Protein AF-A0A3R7C8C0-F1 (afdb_monomer_lite)

Sequence (73 aa):
LVGVVSWGLGCGDLNKPGVYGRLSSARSFIEPYLKKKNLRVPYLVGEDVEASEEVVADDVVDSDVVSALEGGN

Structure (mmCIF, N/CA/C/O backbone):
data_AF-A0A3R7C8C0-F1
#
_entry.id   AF-A0A3R7C8C0-F1
#
loop_
_atom_site.group_PDB
_atom_site.id
_atom_site.type_symbol
_atom_site.label_atom_id
_atom_site.label_alt_id
_atom_site.label_comp_id
_atom_site.label_asym_id
_atom_site.label_entity_id
_atom_site.label_seq_id
_atom_site.pdbx_PDB_ins_code
_atom_site.Cartn_x
_atom_site.Cartn_y
_atom_site.Cartn_z
_atom_site.occupancy
_atom_site.B_iso_or_equiv
_atom_site.auth_seq_id
_atom_site.auth_comp_id
_atom_site.auth_asym_id
_atom_site.auth_atom_id
_atom_site.pdbx_PDB_model_num
ATOM 1 N N . LEU A 1 1 ? -9.427 -3.657 -4.024 1.00 80.56 1 LEU A N 1
ATOM 2 C CA . LEU A 1 1 ? -8.095 -3.003 -4.075 1.00 80.56 1 LEU A CA 1
ATOM 3 C C . LEU A 1 1 ? -7.064 -3.927 -3.427 1.00 80.56 1 LEU A C 1
ATOM 5 O O . LEU A 1 1 ? -7.372 -4.478 -2.380 1.00 80.56 1 LEU A O 1
ATOM 9 N N . VAL A 1 2 ? -5.887 -4.118 -4.037 1.00 90.69 2 VAL A N 1
ATOM 10 C CA . VAL A 1 2 ? -4.868 -5.087 -3.563 1.00 90.69 2 VAL A CA 1
ATOM 11 C C . VAL A 1 2 ? -3.631 -4.437 -2.928 1.00 90.69 2 VAL A C 1
ATOM 13 O O . VAL A 1 2 ? -3.050 -5.005 -2.002 1.00 90.69 2 VAL A O 1
ATOM 16 N N . GLY A 1 3 ? -3.256 -3.231 -3.368 1.00 94.00 3 GLY A N 1
ATOM 17 C CA . GLY A 1 3 ? -2.090 -2.500 -2.869 1.00 94.00 3 GLY A CA 1
ATOM 18 C C . GLY A 1 3 ? -2.227 -0.978 -3.002 1.00 94.00 3 GLY A C 1
ATOM 19 O O . GLY A 1 3 ? -3.034 -0.510 -3.804 1.00 94.00 3 GLY A O 1
ATOM 20 N N . VAL A 1 4 ? -1.446 -0.221 -2.222 1.00 96.00 4 VAL A N 1
ATOM 21 C CA . VAL A 1 4 ? -1.199 1.224 -2.423 1.00 96.00 4 VAL A CA 1
ATOM 22 C C . VAL A 1 4 ? 0.256 1.398 -2.848 1.00 96.00 4 VAL A C 1
ATOM 24 O O . VAL A 1 4 ? 1.124 0.669 -2.365 1.00 96.00 4 VAL A O 1
ATOM 27 N N . VAL A 1 5 ? 0.530 2.337 -3.756 1.00 95.88 5 VAL A N 1
ATOM 28 C CA . 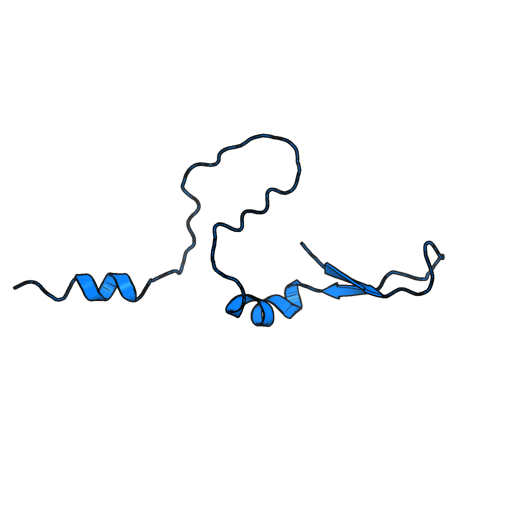VAL A 1 5 ? 1.903 2.686 -4.155 1.00 95.88 5 VAL A CA 1
ATOM 29 C C . VAL A 1 5 ? 2.703 3.079 -2.912 1.00 95.88 5 VAL A C 1
ATOM 31 O O . VAL A 1 5 ? 2.244 3.902 -2.123 1.00 95.88 5 VAL A O 1
ATOM 34 N N . SER A 1 6 ? 3.883 2.485 -2.734 1.00 96.19 6 SER A N 1
ATOM 35 C CA . SER A 1 6 ? 4.804 2.857 -1.661 1.00 96.19 6 SER A CA 1
ATOM 36 C C . SER A 1 6 ? 5.967 3.672 -2.222 1.00 96.19 6 SER A C 1
ATOM 38 O O . SER A 1 6 ? 6.059 4.865 -1.951 1.00 96.19 6 SER A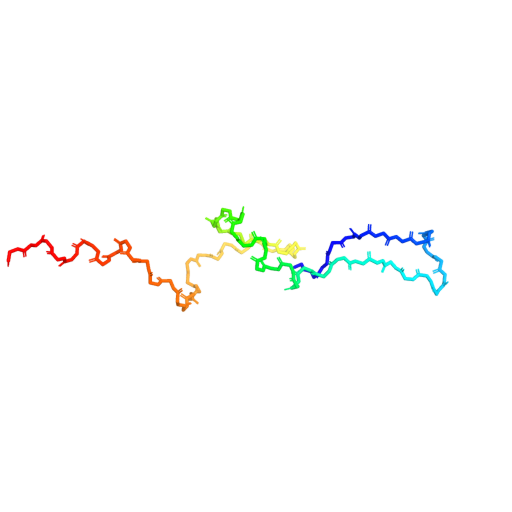 O 1
ATOM 40 N N . TRP A 1 7 ? 6.822 3.053 -3.038 1.00 96.56 7 TRP A N 1
ATOM 41 C CA . TRP A 1 7 ? 7.976 3.706 -3.666 1.00 96.56 7 TRP A CA 1
ATOM 42 C C . TRP A 1 7 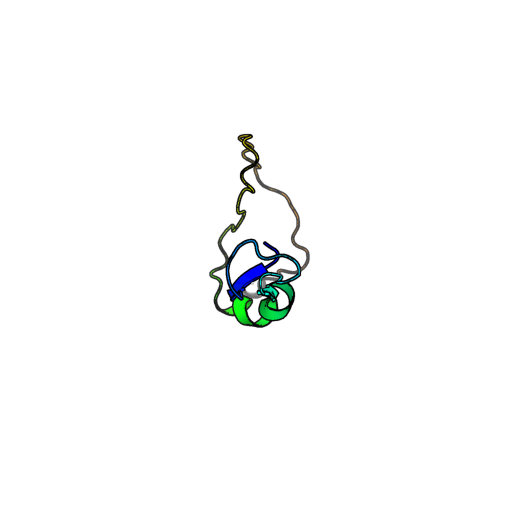? 8.480 2.907 -4.879 1.00 96.56 7 TRP A C 1
ATOM 44 O O . TRP A 1 7 ? 7.981 1.823 -5.183 1.00 96.56 7 TRP A O 1
ATOM 54 N N . GLY A 1 8 ? 9.484 3.437 -5.578 1.00 96.19 8 GLY A N 1
ATOM 55 C CA . GLY A 1 8 ? 10.196 2.750 -6.658 1.00 96.19 8 GLY A CA 1
ATOM 56 C C . GLY A 1 8 ? 11.556 3.395 -6.937 1.00 96.19 8 GLY A C 1
ATOM 57 O O . GLY A 1 8 ? 11.793 4.538 -6.546 1.00 96.19 8 GLY A O 1
ATOM 58 N N . LEU A 1 9 ? 12.456 2.657 -7.594 1.00 96.06 9 LEU A N 1
ATOM 59 C CA . LEU A 1 9 ? 13.732 3.184 -8.095 1.00 96.06 9 LEU A CA 1
ATOM 60 C C . LEU A 1 9 ? 13.591 3.518 -9.580 1.00 96.06 9 LEU A C 1
ATOM 62 O O . LEU A 1 9 ? 13.619 2.617 -10.415 1.00 96.06 9 LEU A O 1
ATOM 66 N N . GLY A 1 10 ? 13.470 4.807 -9.900 1.00 93.25 10 GLY A N 1
ATOM 67 C CA . GLY A 1 10 ? 13.227 5.255 -11.273 1.00 93.25 10 GLY A CA 1
ATOM 68 C C . GLY A 1 10 ? 11.811 4.921 -11.760 1.00 93.25 10 GLY A C 1
ATOM 69 O O . GLY A 1 10 ? 10.900 4.714 -10.957 1.00 93.25 10 GLY A O 1
ATOM 70 N N . CYS A 1 11 ? 11.615 4.897 -13.080 1.00 94.00 11 CYS A N 1
ATOM 71 C CA . CYS A 1 11 ? 10.332 4.587 -13.712 1.00 94.00 11 CYS A CA 1
ATOM 72 C C . CYS A 1 11 ? 10.562 3.832 -15.027 1.00 94.00 11 CYS A C 1
ATOM 74 O O . CYS A 1 11 ? 11.321 4.297 -15.870 1.00 94.00 11 CYS A O 1
ATOM 76 N N . GLY A 1 12 ? 9.910 2.678 -15.200 1.00 93.19 12 GLY A N 1
ATOM 77 C CA . GLY A 1 12 ? 10.007 1.872 -16.426 1.00 93.19 12 GLY A CA 1
ATOM 78 C C . GLY A 1 12 ? 11.333 1.123 -16.612 1.00 93.19 12 GLY A C 1
ATOM 79 O O . GLY A 1 12 ? 11.554 0.535 -17.667 1.00 93.19 12 GLY A O 1
ATOM 80 N N . ASP A 1 13 ? 12.201 1.123 -15.600 1.00 95.75 13 ASP A N 1
ATOM 81 C CA . ASP A 1 13 ? 13.496 0.450 -15.647 1.00 95.75 13 ASP A CA 1
ATOM 82 C C . ASP A 1 13 ? 13.347 -1.078 -15.580 1.00 95.75 13 ASP A C 1
ATOM 84 O O . ASP A 1 13 ? 12.665 -1.632 -14.710 1.00 95.75 13 ASP A O 1
ATOM 88 N N . LEU A 1 14 ? 14.058 -1.782 -16.466 1.00 97.06 14 LEU A N 1
ATOM 89 C CA . LEU A 1 14 ? 14.098 -3.242 -16.458 1.00 97.06 14 LEU A CA 1
ATOM 90 C C . LEU A 1 14 ? 14.679 -3.760 -15.134 1.00 97.06 14 LEU A C 1
ATOM 92 O O . LEU A 1 14 ? 15.668 -3.234 -14.622 1.00 97.06 14 LEU A O 1
ATOM 96 N N . ASN A 1 15 ? 14.081 -4.827 -14.599 1.00 96.31 15 ASN A N 1
ATOM 97 C CA . ASN A 1 15 ? 14.467 -5.466 -13.335 1.00 96.31 15 ASN A CA 1
ATOM 98 C C . ASN A 1 15 ? 14.364 -4.567 -12.087 1.00 96.31 15 ASN A C 1
ATOM 100 O O . ASN A 1 15 ? 14.861 -4.948 -11.027 1.00 96.31 15 ASN A O 1
ATOM 104 N N . LYS A 1 16 ? 13.699 -3.408 -12.170 1.00 96.69 16 LYS A N 1
ATOM 105 C CA . LYS A 1 16 ? 13.400 -2.551 -11.014 1.00 96.69 16 LYS A CA 1
ATOM 106 C C . LYS A 1 16 ? 11.886 -2.491 -10.785 1.00 96.69 16 LYS A C 1
ATOM 108 O O . LYS A 1 16 ? 11.218 -1.605 -11.317 1.00 96.69 16 LYS A O 1
ATOM 113 N N . PRO A 1 17 ? 11.310 -3.445 -10.032 1.00 95.94 17 PRO A N 1
ATOM 114 C CA . PRO A 1 17 ? 9.877 -3.450 -9.777 1.00 95.94 17 PRO A CA 1
ATOM 115 C C . PRO A 1 17 ? 9.469 -2.282 -8.869 1.00 95.94 17 PRO A C 1
ATOM 117 O O . PRO A 1 17 ? 10.229 -1.843 -8.004 1.00 95.94 17 PRO A O 1
ATOM 120 N N . GLY A 1 18 ? 8.232 -1.812 -9.033 1.00 96.06 18 GLY A N 1
ATOM 121 C CA . GLY A 1 18 ? 7.605 -0.904 -8.074 1.00 96.06 18 GLY A CA 1
ATOM 122 C C . GLY A 1 18 ? 7.270 -1.624 -6.767 1.00 96.06 18 GLY A C 1
ATOM 123 O O . GLY A 1 18 ? 6.898 -2.800 -6.770 1.00 96.06 18 GLY A O 1
ATOM 124 N N . VAL A 1 19 ? 7.372 -0.911 -5.649 1.00 96.75 19 VAL A N 1
ATOM 125 C CA . VAL A 1 19 ? 7.081 -1.437 -4.313 1.00 96.75 19 VAL A CA 1
ATOM 126 C C . VAL A 1 19 ? 5.723 -0.921 -3.846 1.00 96.75 19 VAL A C 1
ATOM 128 O O . VAL A 1 19 ? 5.460 0.283 -3.840 1.00 96.75 19 VAL A O 1
ATOM 131 N N . TYR A 1 20 ? 4.854 -1.846 -3.436 1.00 97.38 20 TYR A N 1
ATOM 132 C CA . TYR A 1 20 ? 3.481 -1.567 -3.013 1.00 97.38 20 TYR A CA 1
ATOM 133 C C . TYR A 1 20 ? 3.240 -2.060 -1.588 1.00 97.38 20 TYR A C 1
ATOM 135 O O . TYR A 1 20 ? 3.672 -3.150 -1.210 1.00 97.38 20 TYR A O 1
ATOM 143 N N . GLY A 1 21 ? 2.491 -1.280 -0.811 1.00 96.62 21 GLY A N 1
ATOM 144 C CA . GLY A 1 21 ? 1.969 -1.717 0.478 1.00 96.62 21 GLY A CA 1
ATOM 145 C C . GLY A 1 21 ? 0.799 -2.676 0.274 1.00 96.62 21 GLY A C 1
ATOM 146 O O . GLY A 1 21 ? -0.156 -2.346 -0.428 1.00 96.62 21 GLY A O 1
ATOM 147 N N . ARG A 1 22 ? 0.854 -3.862 0.886 1.00 95.56 22 ARG A N 1
ATOM 148 C CA . ARG A 1 22 ? -0.183 -4.898 0.763 1.00 95.56 22 ARG A CA 1
ATOM 149 C C . ARG A 1 22 ? -1.379 -4.588 1.672 1.00 95.56 22 ARG A C 1
ATOM 151 O O . ARG A 1 22 ? -1.284 -4.769 2.885 1.00 95.56 22 ARG A O 1
ATOM 158 N N . LEU A 1 23 ? -2.527 -4.193 1.105 1.00 93.12 23 LEU A N 1
ATOM 159 C CA . LEU A 1 23 ? -3.699 -3.815 1.920 1.00 93.12 23 LEU A CA 1
ATOM 160 C C . LEU A 1 23 ? -4.280 -4.977 2.723 1.00 93.12 23 LEU A C 1
ATOM 162 O O . LEU A 1 23 ? -4.793 -4.749 3.814 1.00 93.12 23 LEU A O 1
ATOM 166 N N . SER A 1 24 ? -4.201 -6.213 2.218 1.00 93.50 24 SER A N 1
ATOM 167 C CA . SER A 1 24 ? -4.750 -7.368 2.941 1.00 93.50 24 SER A CA 1
ATOM 168 C C . SER A 1 24 ? -4.123 -7.526 4.330 1.00 93.50 24 SER A C 1
ATOM 170 O O . SER A 1 24 ? -4.804 -7.941 5.257 1.00 93.50 24 SER A O 1
ATOM 172 N N . SER A 1 25 ? -2.847 -7.157 4.481 1.00 94.62 25 SER A N 1
ATOM 173 C CA . SER A 1 25 ? -2.123 -7.227 5.755 1.00 94.62 25 SER A CA 1
ATOM 174 C C . SER A 1 25 ? -2.461 -6.072 6.703 1.00 94.62 25 SER A C 1
ATOM 176 O O . SER A 1 25 ? -2.314 -6.215 7.909 1.00 94.62 25 SER A O 1
ATOM 178 N N . ALA A 1 26 ? -2.919 -4.935 6.175 1.00 93.50 26 ALA A N 1
ATOM 179 C CA . ALA A 1 26 ? -3.271 -3.747 6.956 1.00 93.50 26 ALA A CA 1
ATOM 180 C C . ALA A 1 26 ? -4.764 -3.683 7.321 1.00 93.50 26 ALA A C 1
ATOM 182 O O . ALA A 1 26 ? -5.197 -2.735 7.973 1.00 93.50 26 ALA A O 1
ATOM 183 N N . ARG A 1 27 ? -5.568 -4.670 6.903 1.00 90.06 27 ARG A N 1
ATOM 184 C CA . ARG A 1 27 ? -7.030 -4.639 7.035 1.00 90.06 27 ARG A CA 1
ATOM 185 C C . ARG A 1 27 ? -7.486 -4.406 8.478 1.00 90.06 27 ARG A C 1
ATOM 187 O O . ARG A 1 27 ? -8.235 -3.466 8.713 1.00 90.06 27 ARG A O 1
ATOM 194 N N . SER A 1 28 ? -6.981 -5.196 9.425 1.00 92.88 28 SER A N 1
ATOM 195 C CA . SER A 1 28 ? -7.350 -5.097 10.845 1.00 92.88 28 SER A CA 1
ATOM 196 C C . SER A 1 28 ? -6.989 -3.746 11.468 1.00 92.88 28 SER A C 1
ATOM 198 O O . SER A 1 28 ? -7.661 -3.293 12.385 1.00 92.88 28 SER A O 1
ATOM 200 N N . PHE A 1 29 ? -5.942 -3.088 10.964 1.00 93.81 29 PHE A N 1
ATOM 201 C CA . PHE A 1 29 ? -5.564 -1.747 11.406 1.00 93.81 29 PHE A CA 1
ATOM 202 C C . PHE A 1 29 ? -6.530 -0.677 10.881 1.00 93.81 29 PHE A C 1
ATOM 204 O O . PHE A 1 29 ? -6.847 0.264 11.596 1.00 93.81 29 PHE A O 1
ATOM 211 N N . ILE A 1 30 ? -7.000 -0.812 9.639 1.00 90.88 30 ILE A N 1
ATOM 212 C CA . ILE A 1 30 ? -7.829 0.200 8.966 1.00 90.88 30 ILE A CA 1
ATOM 213 C C . ILE A 1 30 ? -9.292 0.121 9.421 1.00 90.88 30 ILE A C 1
ATOM 215 O O . ILE A 1 30 ? -9.950 1.150 9.556 1.00 90.88 30 ILE A O 1
ATOM 219 N N . GLU A 1 31 ? -9.795 -1.088 9.667 1.00 88.06 31 GLU A N 1
ATOM 220 C CA . GLU A 1 31 ? -11.193 -1.377 10.003 1.00 88.06 31 GLU A CA 1
ATOM 221 C C . GLU A 1 31 ? -11.821 -0.482 11.094 1.00 88.06 31 GLU A C 1
ATOM 223 O O . GLU A 1 31 ? -12.889 0.070 10.822 1.00 88.06 31 GLU A O 1
ATOM 228 N N . PRO A 1 32 ? -11.189 -0.224 12.260 1.00 89.38 32 PRO A N 1
ATOM 229 C CA . PRO A 1 32 ? -11.778 0.640 13.292 1.00 89.38 32 PRO A CA 1
ATOM 230 C C . PRO A 1 32 ? -11.919 2.113 12.877 1.00 89.38 32 PRO A C 1
ATOM 232 O O . PRO A 1 32 ? -12.679 2.856 13.494 1.00 89.38 32 PRO A O 1
ATOM 235 N N . TYR A 1 33 ? -11.207 2.554 11.836 1.00 90.44 33 TYR A N 1
ATOM 236 C CA . TYR A 1 33 ? -11.267 3.929 11.331 1.00 90.44 33 TYR A CA 1
ATOM 237 C C . TYR A 1 33 ? -12.250 4.096 10.166 1.00 90.44 33 TYR A C 1
ATOM 239 O O . TYR A 1 33 ? -12.491 5.219 9.710 1.00 90.44 33 TYR A O 1
ATOM 247 N N . LEU A 1 34 ? -12.836 3.003 9.670 1.00 84.88 34 LEU A N 1
ATOM 248 C CA . LEU A 1 34 ? -13.838 3.054 8.615 1.00 84.88 34 LEU A CA 1
ATOM 249 C C . LEU A 1 34 ? -15.214 3.338 9.220 1.00 84.88 34 LEU A C 1
ATOM 251 O O . LEU A 1 34 ? -15.766 2.542 9.974 1.00 84.88 34 LEU A O 1
ATOM 255 N N . LYS A 1 35 ? -15.830 4.453 8.815 1.00 81.31 35 LYS A N 1
ATOM 256 C CA . LYS A 1 35 ? -17.276 4.621 8.994 1.00 81.31 35 LYS A CA 1
ATOM 257 C C . LYS A 1 35 ? -17.953 3.596 8.092 1.00 81.31 35 LYS A C 1
ATOM 259 O O . LYS A 1 35 ? -17.884 3.751 6.872 1.00 81.31 35 LYS A O 1
ATOM 264 N N . LYS A 1 36 ? -18.588 2.569 8.668 1.00 62.97 36 LYS A N 1
ATOM 265 C CA . LYS A 1 36 ? -19.464 1.654 7.925 1.00 62.97 36 LYS A CA 1
ATOM 266 C C . LYS A 1 36 ? -20.551 2.490 7.242 1.00 62.97 36 LYS A C 1
ATOM 268 O O . LYS A 1 36 ? -21.510 2.933 7.859 1.00 62.97 36 LYS A O 1
ATOM 273 N N . LYS A 1 37 ? -20.338 2.776 5.967 1.00 61.31 37 LYS A N 1
ATOM 274 C CA . LYS A 1 37 ? -21.363 3.179 5.006 1.00 61.31 37 LYS A CA 1
ATOM 275 C C . LYS A 1 37 ? -21.428 2.055 3.977 1.00 61.31 37 LYS A C 1
ATOM 277 O O . LYS A 1 37 ? -20.548 1.194 3.985 1.00 61.31 37 LYS A O 1
ATOM 282 N N . ASN A 1 38 ? -22.413 2.056 3.086 1.00 58.50 38 ASN A N 1
ATOM 283 C CA . ASN A 1 38 ? -22.456 1.131 1.951 1.00 58.50 38 ASN A CA 1
ATOM 284 C C . ASN A 1 38 ? -21.266 1.408 1.008 1.00 58.50 38 ASN A C 1
ATOM 286 O O . ASN A 1 38 ? -21.433 1.975 -0.066 1.00 58.50 38 ASN A O 1
ATOM 290 N N . LEU A 1 39 ? -20.046 1.032 1.416 1.00 65.19 39 LEU A N 1
ATOM 291 C CA . LEU A 1 39 ? -18.797 1.114 0.659 1.00 65.19 39 LEU A CA 1
ATOM 292 C C . LEU A 1 39 ? -18.798 0.014 -0.414 1.00 65.19 39 LEU A C 1
ATOM 294 O O . LEU A 1 39 ? -17.862 -0.775 -0.538 1.00 65.19 39 LEU A O 1
ATOM 298 N N . ARG A 1 40 ? -19.856 -0.035 -1.224 1.00 63.88 40 ARG A N 1
ATOM 299 C CA . ARG A 1 40 ? -19.740 -0.560 -2.576 1.00 63.88 40 ARG A CA 1
ATOM 300 C C . ARG A 1 40 ? -18.991 0.509 -3.352 1.00 63.88 40 ARG A C 1
ATOM 302 O O . ARG A 1 40 ? -19.559 1.521 -3.739 1.00 63.88 40 ARG A O 1
ATOM 309 N N . VAL A 1 41 ? -17.689 0.310 -3.523 1.00 56.41 41 VAL A N 1
ATOM 310 C CA . VAL A 1 41 ? -16.982 0.965 -4.618 1.00 56.41 41 VAL A CA 1
ATOM 311 C C . VAL A 1 41 ? -17.385 0.199 -5.875 1.00 56.41 41 VAL A C 1
ATOM 313 O O . VAL A 1 41 ? -16.973 -0.957 -6.005 1.00 56.41 41 VAL A O 1
ATOM 316 N N . PRO A 1 42 ? -18.230 0.755 -6.766 1.00 54.50 42 PRO A N 1
ATOM 317 C CA . PRO A 1 42 ? -18.385 0.151 -8.072 1.00 54.50 42 PRO A CA 1
ATOM 318 C C . PRO A 1 42 ? -16.990 0.161 -8.690 1.00 54.50 42 PRO A C 1
ATOM 320 O O . PRO A 1 42 ? -16.356 1.206 -8.855 1.00 54.50 42 PRO A O 1
ATOM 323 N N . TYR A 1 43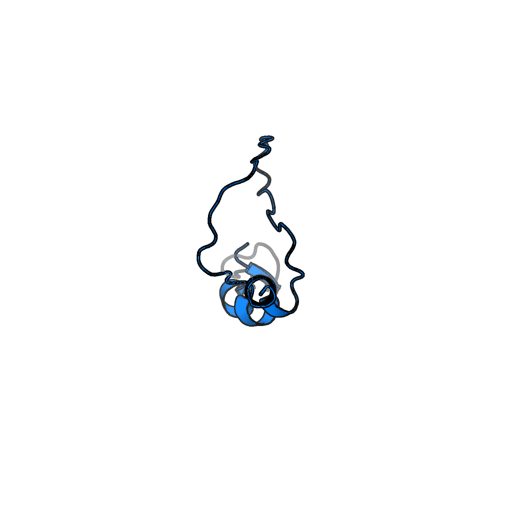 ? -16.452 -1.028 -8.936 1.00 50.66 43 TYR A N 1
ATOM 324 C CA . TYR A 1 43 ? -15.362 -1.154 -9.882 1.00 50.66 43 TYR A CA 1
ATOM 325 C C . TYR A 1 43 ? -15.903 -0.536 -11.173 1.00 50.66 43 TYR A C 1
ATOM 327 O O . TYR A 1 43 ? -16.992 -0.923 -11.583 1.00 50.66 43 TYR A O 1
ATOM 335 N N . LEU A 1 44 ? -15.231 0.475 -11.734 1.00 51.72 44 LEU A N 1
ATOM 336 C CA . LEU A 1 44 ? -15.656 1.151 -12.964 1.00 51.72 44 LEU A CA 1
ATOM 337 C C . LEU A 1 44 ? -15.533 0.190 -14.158 1.00 51.72 44 LEU A C 1
ATOM 339 O O . LEU A 1 44 ? -14.688 0.352 -15.032 1.00 51.72 44 LEU A O 1
ATOM 343 N N . VAL A 1 45 ? -16.352 -0.849 -14.166 1.00 46.44 45 VAL A N 1
ATOM 344 C CA . VAL A 1 45 ? -16.898 -1.445 -15.369 1.00 46.44 45 VAL A CA 1
ATOM 345 C C . VAL A 1 45 ? -18.189 -0.675 -15.551 1.00 46.44 45 VAL A C 1
ATOM 347 O O . VAL A 1 45 ? -19.051 -0.700 -14.677 1.00 46.44 45 VAL A O 1
ATOM 350 N N . GLY A 1 46 ? -18.238 0.137 -16.603 1.00 49.44 46 GLY A N 1
ATOM 351 C CA . GLY A 1 46 ? -19.448 0.862 -16.943 1.00 49.44 46 GLY A CA 1
ATOM 352 C C . GLY A 1 46 ? -20.554 -0.146 -17.186 1.00 49.44 46 GLY A C 1
ATOM 353 O O . GLY A 1 46 ? -20.509 -0.833 -18.193 1.00 49.44 46 GLY A O 1
ATOM 354 N N . GLU A 1 47 ? -21.478 -0.242 -16.242 1.00 48.41 47 GLU A N 1
ATOM 355 C CA . GLU A 1 47 ? -22.837 -0.722 -16.429 1.00 48.41 47 GLU A CA 1
ATOM 356 C C . GLU A 1 47 ? -23.625 -0.347 -15.175 1.00 48.41 47 GLU A C 1
ATOM 358 O O . GLU A 1 47 ? -23.277 -0.691 -14.041 1.00 48.41 47 GLU A O 1
ATOM 363 N N . ASP A 1 48 ? -24.657 0.450 -15.400 1.00 53.09 48 ASP A N 1
ATOM 364 C CA . ASP A 1 48 ? -25.573 0.953 -14.397 1.00 53.09 48 ASP A CA 1
ATOM 365 C C . ASP A 1 48 ? -26.381 -0.232 -13.857 1.00 53.09 48 ASP A C 1
ATOM 367 O O . ASP A 1 48 ? -27.318 -0.703 -14.500 1.00 53.09 48 ASP A O 1
ATOM 371 N N . VAL A 1 49 ? -26.017 -0.753 -12.685 1.00 46.34 49 VAL A N 1
ATOM 372 C CA . VAL A 1 49 ? -26.857 -1.730 -11.984 1.00 46.34 49 VAL A CA 1
ATOM 373 C C . VAL A 1 49 ? -27.084 -1.252 -10.560 1.00 46.34 49 VAL A C 1
ATOM 375 O O . VAL A 1 49 ? -26.297 -1.497 -9.645 1.00 46.34 49 VAL A O 1
ATOM 378 N N . GLU A 1 50 ? -28.207 -0.552 -10.410 1.00 47.88 50 GLU A N 1
ATOM 379 C CA . GLU A 1 50 ? -28.978 -0.442 -9.175 1.00 47.88 50 GLU A CA 1
ATOM 380 C C . GLU A 1 50 ? -29.252 -1.854 -8.644 1.00 47.88 50 GLU A C 1
ATOM 382 O O . GLU A 1 50 ? -30.232 -2.508 -8.995 1.00 47.88 50 GLU A O 1
ATOM 387 N N . ALA A 1 51 ? -28.337 -2.365 -7.825 1.00 45.47 51 ALA A N 1
ATOM 388 C CA . ALA A 1 51 ? -28.568 -3.573 -7.056 1.00 45.47 51 ALA A CA 1
ATOM 389 C C . ALA A 1 51 ? -29.247 -3.167 -5.747 1.00 45.47 51 ALA A C 1
ATOM 391 O O . ALA A 1 51 ? -28.582 -2.890 -4.739 1.00 45.47 51 ALA A O 1
ATOM 392 N N . SER A 1 52 ? -30.578 -3.120 -5.821 1.00 46.41 52 SER A N 1
ATOM 393 C CA . SER A 1 52 ? -31.497 -3.246 -4.695 1.00 46.41 52 SER A CA 1
ATOM 394 C C . SER A 1 52 ? -31.064 -4.371 -3.748 1.00 46.41 52 SER A C 1
ATOM 396 O O . SER A 1 52 ? -30.403 -5.319 -4.167 1.00 46.41 52 SER A O 1
ATOM 398 N N . GLU A 1 53 ? -31.430 -4.194 -2.481 1.00 66.81 53 GLU A N 1
ATOM 399 C CA . GLU A 1 53 ? -31.354 -5.102 -1.332 1.00 66.81 53 GLU A CA 1
ATOM 400 C C . GLU A 1 53 ? -31.081 -6.595 -1.614 1.00 66.81 53 GLU A C 1
ATOM 402 O O . GLU A 1 53 ? -31.636 -7.167 -2.545 1.00 66.81 53 GLU A O 1
ATOM 407 N N . GLU A 1 54 ? -30.312 -7.213 -0.699 1.00 52.84 54 GLU A N 1
ATOM 408 C CA . GLU A 1 54 ? -30.077 -8.663 -0.517 1.00 52.84 54 GLU A CA 1
ATOM 409 C C . GLU A 1 54 ? -28.696 -9.190 -0.962 1.00 52.8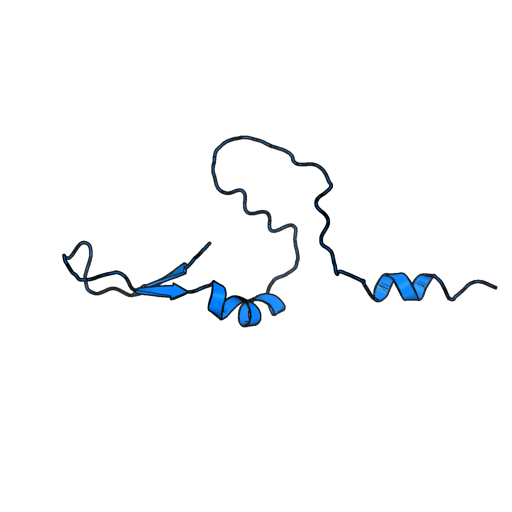4 54 GLU A C 1
ATOM 411 O O . GLU A 1 54 ? -28.521 -9.780 -2.022 1.00 52.84 54 GLU A O 1
ATOM 416 N N . VAL A 1 55 ? -27.688 -9.036 -0.090 1.00 38.66 55 VAL A N 1
ATOM 417 C CA . VAL A 1 55 ? -26.640 -10.060 0.085 1.00 38.66 55 VAL A CA 1
ATOM 418 C C . VAL A 1 55 ? -26.320 -10.143 1.574 1.00 38.66 55 VAL A C 1
ATOM 420 O O . VAL A 1 55 ? -25.771 -9.214 2.163 1.00 38.66 55 VAL A O 1
ATOM 423 N N . VAL A 1 56 ? -26.729 -11.258 2.164 1.00 46.59 56 VAL A N 1
ATOM 424 C CA . VAL A 1 56 ? -26.542 -11.652 3.558 1.00 46.59 56 VAL A CA 1
ATOM 425 C C . VAL A 1 56 ? -25.086 -11.493 4.011 1.00 46.59 56 VAL A C 1
ATOM 427 O O . VAL A 1 56 ? -24.180 -12.157 3.511 1.00 46.59 56 VAL A O 1
ATOM 430 N N . ALA A 1 57 ? -24.852 -10.597 4.968 1.00 48.44 57 ALA A N 1
ATOM 431 C CA . ALA A 1 57 ? -23.695 -10.701 5.841 1.00 48.44 57 ALA A CA 1
ATOM 432 C C . ALA A 1 57 ? -24.143 -11.529 7.047 1.00 48.44 57 ALA A C 1
ATOM 434 O O . ALA A 1 57 ? -24.779 -11.003 7.960 1.00 48.44 57 ALA A O 1
ATOM 435 N N . ASP A 1 58 ? -23.853 -12.829 7.004 1.00 46.53 58 ASP A N 1
ATOM 436 C CA . ASP A 1 58 ? -23.702 -13.637 8.213 1.00 46.53 58 ASP A CA 1
ATOM 437 C C . ASP A 1 58 ? -22.842 -12.837 9.220 1.00 46.53 58 ASP A C 1
ATOM 439 O O . ASP A 1 58 ? -21.816 -12.260 8.849 1.00 46.53 58 ASP A O 1
ATOM 443 N N . ASP A 1 59 ? -23.301 -12.778 10.472 1.00 44.91 59 ASP A N 1
ATOM 444 C CA . ASP A 1 59 ? -22.615 -12.220 11.649 1.00 44.91 59 ASP A CA 1
ATOM 445 C C . ASP A 1 59 ? -22.589 -10.686 11.859 1.00 44.91 59 ASP A C 1
ATOM 447 O O . ASP A 1 59 ? -21.558 -10.105 12.208 1.00 44.91 59 ASP A O 1
ATOM 451 N N . VAL A 1 60 ? -23.746 -10.012 11.803 1.00 48.31 60 VAL A N 1
ATOM 452 C CA . VAL A 1 60 ? -23.965 -8.801 12.629 1.00 48.31 60 VAL A CA 1
ATOM 453 C C . VAL A 1 60 ? -25.193 -9.001 13.510 1.00 48.31 60 VAL A C 1
ATOM 455 O O . VAL A 1 60 ? -26.289 -8.527 13.225 1.00 48.31 60 VAL A O 1
ATOM 458 N N . VAL A 1 61 ? -24.996 -9.726 14.610 1.00 44.94 61 VAL A N 1
ATOM 459 C CA . VAL A 1 61 ? -25.856 -9.586 15.786 1.00 44.94 61 VAL A CA 1
ATOM 460 C C . VAL A 1 61 ? -25.590 -8.206 16.379 1.00 44.94 61 VAL A C 1
ATOM 462 O O . VAL A 1 61 ? -24.624 -7.990 17.107 1.00 44.94 61 VAL A O 1
ATOM 465 N N . ASP A 1 62 ? -26.415 -7.238 16.000 1.00 41.75 62 ASP A N 1
ATOM 466 C CA . ASP A 1 62 ? -26.409 -5.936 16.645 1.00 41.75 62 ASP A CA 1
ATOM 467 C C . ASP A 1 62 ? -27.002 -6.116 18.050 1.00 41.75 62 ASP A C 1
ATOM 469 O O . ASP A 1 62 ? -28.190 -6.412 18.217 1.00 41.75 62 ASP A O 1
ATOM 473 N N . SER A 1 63 ? -26.152 -5.998 19.075 1.00 46.06 63 SER A N 1
ATOM 474 C CA . SER A 1 63 ? -26.547 -6.058 20.492 1.00 46.06 63 SER A CA 1
ATOM 475 C C . SER A 1 63 ? -27.618 -5.013 20.844 1.00 46.06 63 SER A C 1
ATOM 477 O O . SER A 1 63 ? -28.258 -5.118 21.893 1.00 46.06 63 SER A O 1
ATOM 479 N N . ASP A 1 64 ? -27.843 -4.035 19.965 1.00 55.50 64 ASP A N 1
ATOM 480 C CA . ASP A 1 64 ? -28.837 -2.984 20.126 1.00 55.50 64 ASP A CA 1
ATOM 481 C C . ASP A 1 64 ? -30.273 -3.462 19.817 1.00 55.50 64 ASP A C 1
ATOM 483 O O . ASP A 1 64 ? -31.228 -2.884 20.336 1.00 55.50 64 ASP A O 1
ATOM 487 N N . VAL A 1 65 ? -30.467 -4.562 19.067 1.00 51.06 65 VAL A N 1
ATOM 488 C CA . VAL A 1 65 ? -31.812 -5.124 18.789 1.00 51.06 65 VAL A CA 1
ATOM 489 C C . VAL A 1 65 ? -32.354 -5.973 19.947 1.00 51.06 65 VAL A C 1
ATOM 491 O O . VAL A 1 65 ? -33.566 -6.045 20.153 1.00 51.06 65 VAL A O 1
ATOM 494 N N . VAL A 1 66 ? -31.471 -6.580 20.748 1.00 50.03 66 VAL A N 1
ATOM 495 C CA . VAL A 1 66 ? -31.862 -7.462 21.866 1.00 50.03 66 VAL A CA 1
ATOM 496 C C . VAL A 1 66 ? -32.411 -6.664 23.057 1.00 50.03 66 VAL A C 1
ATOM 498 O O . VAL A 1 66 ? -33.244 -7.169 23.804 1.00 50.03 66 VAL A O 1
ATOM 501 N N . SER A 1 67 ? -32.051 -5.384 23.195 1.00 47.59 67 SER A N 1
ATOM 502 C CA . SER A 1 67 ? -32.528 -4.542 24.307 1.00 47.59 67 SER A CA 1
ATOM 503 C C . SER A 1 67 ? -33.989 -4.090 24.170 1.00 47.59 67 SER A C 1
ATOM 505 O O . SER A 1 67 ? -34.571 -3.604 25.137 1.00 47.59 67 SER A O 1
ATOM 507 N N . ALA A 1 68 ? -34.607 -4.249 22.994 1.00 54.91 68 ALA A N 1
ATOM 508 C CA . ALA A 1 68 ? -35.990 -3.830 22.754 1.00 54.91 68 ALA A CA 1
ATOM 509 C C . ALA A 1 68 ? -37.042 -4.907 23.087 1.00 54.91 68 ALA A C 1
ATOM 511 O O . ALA A 1 68 ? -38.234 -4.612 23.036 1.00 54.91 68 ALA A O 1
ATOM 512 N N . LEU A 1 69 ? -36.634 -6.140 23.419 1.00 54.84 69 LEU A N 1
ATOM 513 C CA . LEU A 1 69 ? -37.563 -7.270 23.577 1.00 54.84 69 LEU A CA 1
ATOM 514 C C . LEU A 1 69 ? -37.765 -7.758 25.021 1.00 54.84 69 LEU A C 1
ATOM 516 O O . LEU A 1 69 ? -38.638 -8.591 25.238 1.00 54.84 69 LEU A O 1
ATOM 520 N N . GLU A 1 70 ? -37.062 -7.212 26.018 1.00 54.88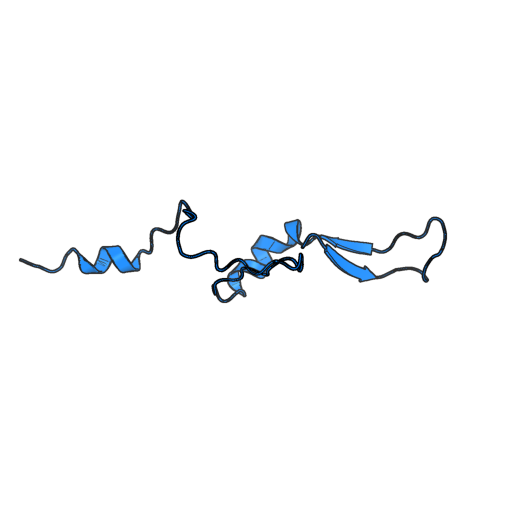 70 GLU A N 1
ATOM 521 C CA . GLU A 1 70 ? -37.242 -7.612 27.432 1.00 54.88 70 GLU A CA 1
ATOM 522 C C . GLU A 1 70 ? -37.998 -6.584 28.295 1.00 54.88 70 GLU A C 1
ATOM 524 O O . GLU A 1 70 ? -37.953 -6.624 29.523 1.00 54.88 70 GLU A O 1
ATOM 529 N N . GLY A 1 71 ? -38.737 -5.661 27.674 1.00 55.00 71 GLY A N 1
ATOM 530 C CA . GLY A 1 71 ? -39.532 -4.652 28.378 1.00 55.00 71 GLY A CA 1
ATOM 531 C C . GLY A 1 71 ? -40.997 -4.640 27.954 1.00 55.00 71 GLY A C 1
ATOM 532 O O . GLY A 1 71 ? -41.409 -3.727 27.245 1.00 55.00 71 GLY A O 1
ATOM 533 N N . GLY A 1 72 ? -41.798 -5.619 28.389 1.00 46.47 72 GLY A N 1
ATOM 534 C CA . GLY A 1 72 ? -43.231 -5.622 28.078 1.00 46.47 72 GLY A CA 1
ATOM 535 C C . GLY A 1 72 ? -44.053 -6.753 28.700 1.00 46.47 72 GLY A C 1
ATOM 536 O O . GLY A 1 72 ? -44.414 -7.680 27.988 1.00 46.47 72 GLY A O 1
ATOM 537 N N . ASN A 1 73 ? -44.391 -6.579 29.986 1.00 39.75 73 ASN A N 1
ATOM 538 C CA . ASN A 1 73 ? -45.397 -7.281 30.813 1.00 39.75 73 ASN A CA 1
ATOM 539 C C . ASN A 1 73 ? -45.258 -8.798 31.025 1.00 39.75 73 ASN A C 1
ATOM 541 O O . ASN A 1 73 ? -45.870 -9.577 30.260 1.00 39.75 73 ASN A O 1
#

Radius of gyration: 21.02 Å; chains: 1; bounding box: 60×19×48 Å

Foldseek 3Di:
DFWDFDAWDDPPDPPTDTDTHGVVVCVVVCVVVDDDDPPPPPPPPDDDDPDPDDDDDDDDPPPVVVVVPPPDD

Organism: Aphanomyces astaci (NCBI:txid112090)

InterPro domains:
  IPR009003 Peptidase S1, PA clan [SSF50494] (1-38)

Secondary structure (DSSP, 8-state):
--EEEEE-SSSS-TT-PPEEEEHHHHHHHHGGG---S------S--------S----S----HHHHTTSS---

pLDDT: mean 71.34, std 21.76, range [38.66, 97.38]